Protein AF-A0A3C0GIL1-F1 (afdb_monomer_lite)

pLDDT: mean 95.42, std 4.5, range [62.41, 98.44]

Radius of gyration: 21.6 Å; chains: 1; bounding box: 48×26×58 Å

Foldseek 3Di:
DQQLVVVLVVVLVVLVVVLVVVLVVLVVVLVVLVVVLVVVCVPPDPVCVVVSVVVPPSDPVVSVVVNVVSVVVSVVVSVVVNVVSVVDDDDDDDD

Sequence (95 aa):
MDAKKKLSESSNGEISRLFKMMLIMVEDMKKDHDFHYEKLYENIPQEYHKIIDTANHFTPQKVNWIRKRILDVGNESIRNLGSEIDNYTVSFVFN

Structure (mmCIF, N/CA/C/O backbone):
data_AF-A0A3C0GIL1-F1
#
_entry.id   AF-A0A3C0GIL1-F1
#
loop_
_atom_site.group_PDB
_atom_site.id
_atom_site.type_symbol
_atom_site.label_atom_id
_atom_site.label_alt_id
_atom_site.label_comp_id
_atom_site.label_asym_id
_atom_site.label_entity_id
_atom_site.label_seq_id
_atom_site.pdbx_PDB_ins_code
_atom_site.Cartn_x
_atom_site.Cartn_y
_atom_site.Cartn_z
_atom_site.occupancy
_atom_site.B_iso_or_equiv
_atom_site.auth_seq_id
_atom_site.auth_comp_id
_atom_site.auth_asym_id
_atom_site.auth_atom_id
_atom_site.pdbx_PDB_model_num
ATOM 1 N N . MET A 1 1 ? 25.167 5.638 -21.542 1.00 62.41 1 MET A N 1
ATOM 2 C CA . MET A 1 1 ? 24.011 5.849 -20.644 1.00 62.41 1 MET A CA 1
ATOM 3 C C . MET A 1 1 ? 22.895 4.963 -21.167 1.00 62.41 1 MET A C 1
ATOM 5 O O . MET A 1 1 ? 22.585 5.078 -22.343 1.00 62.41 1 MET A O 1
ATOM 9 N N . ASP A 1 2 ? 22.381 4.034 -20.366 1.00 88.81 2 ASP A N 1
ATOM 10 C CA . ASP A 1 2 ? 21.349 3.085 -20.803 1.00 88.81 2 ASP A CA 1
ATOM 11 C C . ASP A 1 2 ? 19.960 3.712 -20.595 1.00 88.81 2 ASP A C 1
ATOM 13 O O . ASP A 1 2 ? 19.538 3.947 -19.459 1.00 88.81 2 ASP A O 1
ATOM 17 N N . ALA A 1 3 ? 19.288 4.053 -21.699 1.00 93.25 3 ALA A N 1
ATOM 18 C CA . ALA A 1 3 ? 17.986 4.716 -21.676 1.00 93.25 3 ALA A CA 1
ATOM 19 C C . ALA A 1 3 ? 16.891 3.826 -21.080 1.00 93.25 3 ALA A C 1
ATOM 21 O O . ALA A 1 3 ? 16.045 4.313 -20.331 1.00 93.25 3 ALA A O 1
ATOM 22 N N . LYS A 1 4 ? 16.951 2.519 -21.354 1.00 94.38 4 LYS A N 1
ATOM 23 C CA . LYS A 1 4 ? 16.005 1.527 -20.840 1.00 94.38 4 LYS A CA 1
ATOM 24 C C . LYS A 1 4 ? 16.152 1.379 -19.333 1.00 94.38 4 LYS A C 1
ATOM 26 O O . LYS A 1 4 ? 15.166 1.475 -18.605 1.00 94.38 4 LYS A O 1
ATOM 31 N N . LYS A 1 5 ? 17.394 1.245 -18.856 1.00 93.31 5 LYS A N 1
ATOM 32 C CA . LYS A 1 5 ? 17.692 1.190 -17.421 1.00 93.31 5 LYS A CA 1
ATOM 33 C C . LYS A 1 5 ? 17.217 2.450 -16.696 1.00 93.31 5 LYS A C 1
ATOM 35 O O . LYS A 1 5 ? 16.546 2.342 -15.676 1.00 93.31 5 LYS A O 1
ATOM 40 N N . LYS A 1 6 ? 17.504 3.637 -17.245 1.00 94.69 6 LYS A N 1
ATOM 41 C CA . LYS A 1 6 ? 17.092 4.912 -16.635 1.00 94.69 6 LYS A CA 1
ATOM 42 C C . LYS A 1 6 ? 15.568 5.061 -16.566 1.00 94.69 6 LYS A C 1
ATOM 44 O O . LYS A 1 6 ? 15.055 5.537 -15.555 1.00 94.69 6 LYS A O 1
ATOM 49 N N . LEU A 1 7 ? 14.852 4.646 -17.613 1.00 94.75 7 LEU A N 1
ATOM 50 C CA . LEU A 1 7 ? 13.388 4.631 -17.621 1.00 94.75 7 LEU A CA 1
ATOM 51 C C . LEU A 1 7 ? 12.841 3.683 -16.545 1.00 94.75 7 LEU A C 1
ATOM 53 O O . LEU A 1 7 ? 12.022 4.102 -15.734 1.00 94.75 7 LEU A O 1
ATOM 57 N N . SER A 1 8 ? 13.348 2.447 -16.489 1.00 95.00 8 SER A N 1
ATOM 58 C CA . SER A 1 8 ? 12.935 1.445 -15.496 1.00 95.00 8 SER A CA 1
ATOM 59 C C . SER A 1 8 ? 13.159 1.926 -14.058 1.00 95.00 8 SER A C 1
ATOM 61 O O . SER A 1 8 ? 12.244 1.882 -13.239 1.00 95.00 8 SER A O 1
ATOM 63 N N . GLU A 1 9 ? 14.341 2.471 -13.752 1.00 95.69 9 GLU A N 1
ATOM 64 C CA . GLU A 1 9 ? 14.652 3.022 -12.426 1.00 95.69 9 GLU A CA 1
ATOM 65 C C . GLU A 1 9 ? 13.706 4.167 -12.041 1.00 95.69 9 GLU A C 1
ATOM 67 O O . GLU A 1 9 ? 13.159 4.169 -10.936 1.00 95.69 9 GLU A O 1
ATOM 72 N N . SER A 1 10 ? 13.468 5.111 -12.958 1.00 96.25 10 SER A N 1
ATOM 73 C CA . SER A 1 10 ? 12.564 6.238 -12.716 1.00 96.25 10 SER A CA 1
ATOM 74 C C . SER A 1 10 ? 11.130 5.769 -12.476 1.00 96.25 10 SER A C 1
ATOM 76 O O . SER A 1 10 ? 10.487 6.209 -11.524 1.00 96.25 10 SER A O 1
ATOM 78 N N . SER A 1 11 ? 10.618 4.8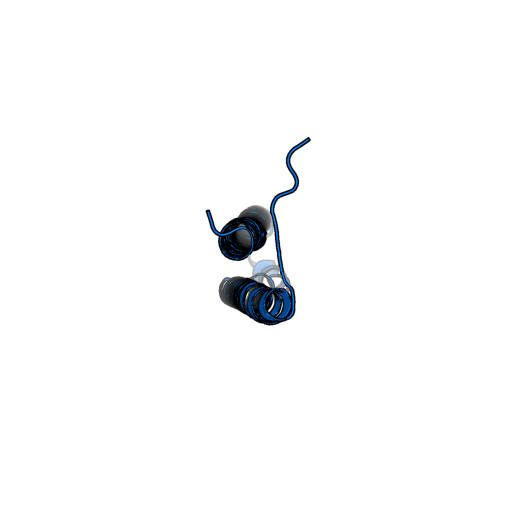64 -13.310 1.00 96.44 11 SER A N 1
ATOM 79 C CA . SER A 1 11 ? 9.250 4.369 -13.183 1.00 96.44 11 SER A CA 1
ATOM 80 C C . SER A 1 11 ? 9.055 3.519 -11.926 1.00 96.44 11 SER A C 1
ATOM 82 O O . SER A 1 11 ? 8.055 3.687 -11.229 1.00 96.44 11 SER A O 1
ATOM 84 N N . ASN A 1 12 ? 10.025 2.672 -11.568 1.00 97.19 12 ASN A N 1
ATOM 85 C CA . ASN A 1 12 ? 9.995 1.912 -10.315 1.00 97.19 12 ASN A CA 1
ATOM 86 C C . ASN A 1 12 ? 10.005 2.836 -9.092 1.00 97.19 12 ASN A C 1
ATOM 88 O O . ASN A 1 12 ? 9.327 2.557 -8.098 1.00 97.19 12 ASN A O 1
ATOM 92 N N . GLY A 1 13 ? 10.746 3.946 -9.169 1.00 97.81 13 GLY A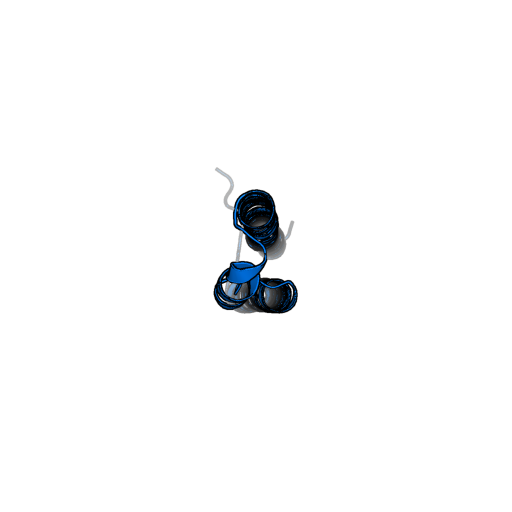 N 1
ATOM 93 C CA . GLY A 1 13 ? 10.743 5.002 -8.160 1.00 97.81 13 GLY A CA 1
ATOM 94 C C . GLY A 1 13 ? 9.360 5.627 -7.973 1.00 97.81 13 GLY A C 1
ATOM 95 O O . GLY A 1 13 ? 8.869 5.688 -6.844 1.00 97.81 13 GLY A O 1
ATOM 96 N N . GLU A 1 14 ? 8.696 6.017 -9.063 1.00 98.00 14 GLU A N 1
ATOM 97 C CA . GLU A 1 14 ? 7.354 6.610 -9.001 1.00 98.00 14 GLU A CA 1
ATOM 98 C C . GLU A 1 14 ? 6.286 5.613 -8.526 1.00 98.00 14 GLU A C 1
ATOM 100 O O . GLU A 1 14 ? 5.472 5.957 -7.668 1.00 98.00 14 GLU A O 1
ATOM 105 N N . ILE A 1 15 ? 6.326 4.352 -8.979 1.00 97.56 15 ILE A N 1
ATOM 106 C CA . ILE A 1 15 ? 5.430 3.297 -8.468 1.00 97.56 15 ILE A CA 1
ATOM 107 C C . ILE A 1 15 ? 5.652 3.102 -6.963 1.00 97.56 15 ILE A C 1
ATOM 109 O O . ILE A 1 15 ? 4.694 3.041 -6.189 1.00 97.56 15 ILE A O 1
ATOM 113 N N . SER A 1 16 ? 6.917 3.066 -6.529 1.00 98.00 16 SER A N 1
ATOM 114 C CA . SER A 1 16 ? 7.275 2.944 -5.113 1.00 98.00 16 SER A CA 1
ATOM 115 C C . SER A 1 16 ? 6.754 4.094 -4.273 1.00 98.00 16 SER A C 1
ATOM 117 O O . SER A 1 16 ? 6.241 3.893 -3.171 1.00 98.00 16 SER A O 1
ATOM 119 N N . ARG A 1 17 ? 6.880 5.315 -4.786 1.00 98.12 17 ARG A N 1
ATOM 120 C CA . ARG A 1 17 ? 6.360 6.512 -4.138 1.00 98.12 17 ARG A CA 1
ATOM 121 C C . ARG A 1 17 ? 4.838 6.451 -4.015 1.00 98.12 17 ARG A C 1
ATOM 123 O O . ARG A 1 17 ? 4.319 6.733 -2.936 1.00 98.12 17 ARG A O 1
ATOM 130 N N . LEU A 1 18 ? 4.145 6.015 -5.067 1.00 98.12 18 LEU A N 1
ATOM 131 C CA . LEU A 1 18 ? 2.691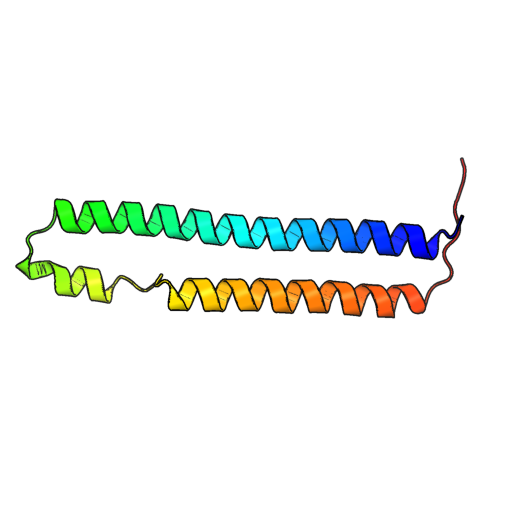 5.901 -5.087 1.00 98.12 18 LEU A CA 1
ATOM 132 C C . LEU A 1 18 ? 2.169 4.949 -4.003 1.00 98.12 18 LEU A C 1
ATOM 134 O O . LEU A 1 18 ? 1.339 5.353 -3.188 1.00 98.12 18 LEU A O 1
ATOM 138 N N . PHE A 1 19 ? 2.663 3.707 -3.933 1.00 96.62 19 PHE A N 1
ATOM 139 C CA . PHE A 1 19 ? 2.143 2.774 -2.926 1.00 96.62 19 PHE A CA 1
ATOM 140 C C . PHE A 1 19 ? 2.573 3.152 -1.502 1.00 96.62 19 PHE A C 1
ATOM 142 O O . PHE A 1 19 ? 1.828 2.904 -0.556 1.00 96.62 19 PHE A O 1
ATOM 149 N N . LYS A 1 20 ? 3.724 3.815 -1.316 1.00 97.94 20 LYS A N 1
ATOM 150 C CA . LYS A 1 20 ? 4.100 4.391 -0.012 1.00 97.94 20 LYS A CA 1
ATOM 151 C C . LYS A 1 20 ? 3.129 5.489 0.419 1.00 97.94 20 LYS A C 1
ATOM 153 O O . LYS A 1 20 ? 2.726 5.507 1.577 1.00 97.94 20 LYS A O 1
ATOM 158 N N . MET A 1 21 ? 2.703 6.356 -0.501 1.00 98.44 21 MET A N 1
ATOM 159 C CA . MET A 1 21 ? 1.658 7.350 -0.228 1.00 98.44 21 MET A CA 1
ATOM 160 C C . MET A 1 21 ? 0.329 6.682 0.137 1.00 98.44 21 MET A C 1
ATOM 162 O O . MET A 1 21 ? -0.326 7.116 1.079 1.00 98.44 21 MET A O 1
ATOM 166 N N . MET A 1 22 ? -0.043 5.584 -0.527 1.00 98.31 22 MET A N 1
ATOM 167 C CA . MET A 1 22 ? -1.227 4.801 -0.145 1.00 98.31 22 MET A CA 1
ATOM 168 C C . MET A 1 22 ?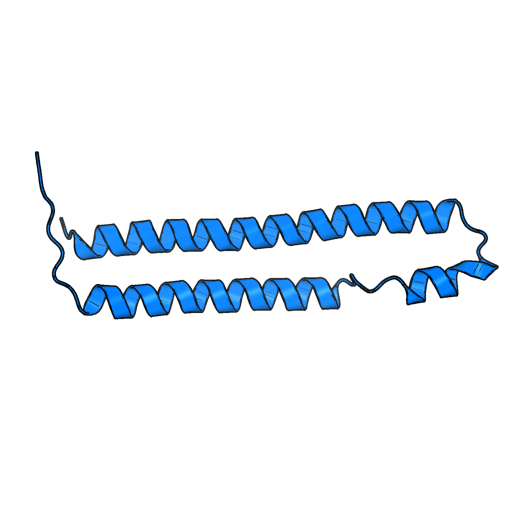 -1.125 4.224 1.272 1.00 98.31 22 MET A C 1
ATOM 170 O O . MET A 1 22 ? -2.107 4.256 2.009 1.00 98.31 22 MET A O 1
ATOM 174 N N . LEU A 1 23 ? 0.051 3.735 1.682 1.00 98.19 23 LEU A N 1
ATOM 175 C CA . LEU A 1 23 ? 0.268 3.263 3.054 1.00 98.19 23 LEU A CA 1
ATOM 176 C C . LEU A 1 23 ? 0.090 4.383 4.084 1.00 98.19 23 LEU A C 1
ATOM 178 O O . LEU A 1 23 ? -0.558 4.149 5.101 1.00 98.19 23 LEU A O 1
ATOM 182 N N . ILE A 1 24 ? 0.618 5.578 3.803 1.00 98.25 24 ILE A N 1
ATOM 183 C CA . ILE A 1 24 ? 0.454 6.759 4.664 1.00 98.25 24 ILE A CA 1
ATOM 184 C C . ILE A 1 24 ? -1.029 7.127 4.782 1.00 98.25 24 ILE A C 1
ATOM 186 O O . ILE A 1 24 ? -1.528 7.276 5.890 1.00 98.25 24 ILE A O 1
ATOM 190 N N . MET A 1 25 ? -1.765 7.176 3.665 1.00 98.25 25 MET A N 1
ATOM 191 C CA . MET A 1 25 ? -3.204 7.472 3.695 1.00 98.25 25 MET A CA 1
ATOM 192 C C . MET A 1 25 ? -3.981 6.478 4.571 1.00 98.25 25 MET A C 1
ATOM 194 O O . MET A 1 25 ? -4.855 6.882 5.329 1.00 98.25 25 MET A O 1
ATOM 198 N N . VAL A 1 26 ? -3.646 5.185 4.517 1.00 97.75 26 VAL A N 1
ATOM 199 C CA . VAL A 1 26 ? -4.279 4.169 5.376 1.00 97.75 26 VAL A CA 1
ATOM 200 C C . VAL A 1 26 ? -3.945 4.375 6.857 1.00 97.75 26 VAL A C 1
ATOM 202 O O . VAL A 1 26 ? -4.803 4.157 7.713 1.00 97.75 26 VAL A O 1
ATOM 205 N N . GLU A 1 27 ? -2.718 4.786 7.179 1.00 96.94 27 GLU A N 1
ATOM 206 C CA . GLU A 1 27 ? -2.331 5.126 8.554 1.00 96.94 27 GLU A CA 1
ATOM 207 C C . GLU A 1 27 ? -3.091 6.353 9.066 1.00 96.94 27 GLU A C 1
ATOM 209 O O . GLU A 1 27 ? -3.581 6.340 10.194 1.00 96.94 27 GLU A O 1
ATOM 214 N N . ASP A 1 28 ? -3.238 7.383 8.237 1.00 97.88 28 ASP A N 1
ATOM 215 C CA . ASP A 1 28 ? -3.966 8.596 8.604 1.00 97.88 28 ASP A CA 1
ATOM 216 C C . ASP A 1 28 ? -5.464 8.325 8.779 1.00 97.88 28 ASP A C 1
ATOM 218 O O . ASP A 1 28 ? -6.043 8.748 9.778 1.00 97.88 28 ASP A O 1
ATOM 222 N N . MET A 1 29 ? -6.068 7.506 7.909 1.00 97.06 29 MET A N 1
ATOM 223 C CA . MET A 1 29 ? -7.440 7.016 8.100 1.00 97.06 29 MET A CA 1
ATOM 224 C C . MET A 1 29 ? -7.604 6.268 9.429 1.00 97.06 29 MET A C 1
ATOM 226 O O . MET A 1 29 ? -8.653 6.359 10.061 1.00 97.06 29 MET A O 1
ATOM 230 N N . LYS A 1 30 ? -6.589 5.506 9.866 1.00 97.06 30 LYS A N 1
ATOM 231 C CA . LYS A 1 30 ? -6.666 4.764 11.133 1.00 97.06 30 LYS A CA 1
ATOM 232 C C . LYS A 1 30 ? -6.617 5.707 12.324 1.00 97.06 30 LYS A C 1
ATOM 234 O O . LYS A 1 30 ? -7.386 5.519 13.259 1.00 97.06 30 LYS A O 1
ATOM 239 N N . LYS A 1 31 ? -5.751 6.719 12.279 1.00 97.06 31 LYS A N 1
ATOM 240 C CA . LYS A 1 31 ? -5.677 7.743 13.328 1.00 97.06 31 LYS A CA 1
ATOM 241 C C . LYS A 1 31 ? -6.988 8.515 13.448 1.00 97.06 31 LYS A C 1
ATOM 243 O O . LYS A 1 31 ? -7.466 8.705 14.558 1.00 97.06 31 LYS A O 1
ATOM 248 N N . ASP A 1 32 ? -7.565 8.925 12.321 1.00 97.31 32 ASP A N 1
ATOM 249 C CA . ASP A 1 32 ? -8.840 9.646 12.295 1.00 97.31 32 ASP A CA 1
ATOM 250 C C . ASP A 1 32 ? -9.988 8.782 12.843 1.00 97.31 32 ASP A C 1
ATOM 252 O O . ASP A 1 32 ? -10.737 9.207 13.721 1.00 97.31 32 ASP A O 1
ATOM 256 N N . HIS A 1 33 ? -10.051 7.513 12.423 1.00 96.56 33 HIS A N 1
ATOM 257 C CA . HIS A 1 33 ? -10.998 6.538 12.966 1.00 96.56 33 HIS A CA 1
ATOM 258 C C . HIS A 1 33 ? -10.828 6.341 14.477 1.00 96.56 33 HIS A C 1
ATOM 260 O O . HIS A 1 33 ? -11.813 6.370 15.208 1.00 96.56 33 HIS A O 1
ATOM 266 N N . ASP A 1 34 ? -9.599 6.172 14.969 1.00 96.25 34 ASP A N 1
ATOM 267 C CA . ASP A 1 34 ? -9.338 6.002 16.404 1.00 96.25 34 ASP A CA 1
ATOM 268 C C . ASP A 1 34 ? -9.766 7.218 17.211 1.00 96.25 34 ASP A C 1
ATOM 270 O O . ASP A 1 34 ? -10.453 7.074 18.220 1.00 96.25 34 ASP A O 1
ATOM 274 N N . PHE A 1 35 ? -9.428 8.410 16.726 1.00 97.06 35 PHE A N 1
ATOM 275 C CA . PHE A 1 35 ? -9.837 9.668 17.335 1.00 97.06 35 PHE A CA 1
ATOM 276 C C . PHE A 1 35 ? -11.363 9.825 17.372 1.00 97.06 35 PHE A C 1
ATOM 278 O O . PHE A 1 35 ? -11.930 10.305 18.355 1.00 97.06 35 PHE A O 1
ATOM 285 N N . HIS A 1 36 ? -12.062 9.407 16.315 1.00 95.88 36 HIS A N 1
ATOM 286 C CA . HIS A 1 36 ? -13.521 9.392 16.303 1.00 95.88 36 HIS A CA 1
ATOM 287 C C . HIS A 1 36 ? -14.099 8.429 17.337 1.00 95.88 36 HIS A C 1
ATOM 289 O O . HIS A 1 36 ? -15.025 8.801 18.056 1.00 95.88 36 HIS A O 1
ATOM 295 N N . TYR A 1 37 ? -13.555 7.218 17.443 1.00 95.94 37 TYR A N 1
ATOM 296 C CA . TYR A 1 37 ? -14.041 6.232 18.404 1.00 95.94 37 TYR A CA 1
ATOM 297 C C . TYR A 1 37 ? -13.728 6.622 19.848 1.00 95.94 37 TYR A C 1
ATOM 299 O O . TYR A 1 37 ? -14.590 6.447 20.704 1.00 95.94 37 TYR A O 1
ATOM 307 N N . GLU A 1 38 ? -12.568 7.221 20.117 1.00 96.44 38 GLU A N 1
ATOM 308 C CA . GLU A 1 38 ? -12.222 7.778 21.430 1.00 96.44 38 GLU A CA 1
ATOM 309 C C . GLU A 1 38 ? -13.294 8.765 21.908 1.00 96.44 38 GLU A C 1
ATOM 311 O O . GLU A 1 38 ? -13.880 8.573 22.974 1.00 96.44 38 GLU A O 1
ATOM 316 N N . LYS A 1 39 ? -13.681 9.726 21.060 1.00 97.00 39 LYS A N 1
ATOM 317 C CA . LYS A 1 39 ? -14.772 10.662 21.369 1.00 97.00 39 LYS A CA 1
ATOM 318 C C . LYS A 1 39 ? -16.103 9.968 21.646 1.00 97.00 39 LYS A C 1
ATOM 320 O O . LYS A 1 39 ? -16.859 10.428 22.502 1.00 97.00 39 LYS A O 1
ATOM 325 N N . LEU A 1 40 ? -16.423 8.894 20.921 1.00 96.25 40 LEU A N 1
ATOM 326 C CA . LEU A 1 40 ? -17.646 8.127 21.171 1.00 96.25 40 LEU A CA 1
ATOM 327 C C . LEU A 1 40 ? -17.601 7.471 22.555 1.00 96.25 40 LEU A C 1
ATOM 329 O O . LEU A 1 40 ? -18.569 7.588 23.302 1.00 96.25 40 LEU A O 1
ATOM 333 N N . TYR A 1 41 ? -16.487 6.836 22.923 1.00 96.31 41 TYR A N 1
ATOM 334 C CA . TYR A 1 41 ? -16.339 6.211 24.240 1.00 96.31 41 TYR A CA 1
ATOM 335 C C . TYR A 1 41 ? -16.358 7.230 25.387 1.00 96.31 41 TYR A C 1
ATOM 337 O O . TYR A 1 41 ? -16.923 6.933 26.437 1.00 96.31 41 TYR A O 1
ATOM 345 N N . GLU A 1 42 ? -15.797 8.426 25.188 1.00 97.19 42 GLU A N 1
ATOM 346 C CA . GLU A 1 42 ? -15.796 9.505 26.187 1.00 97.19 42 GLU A CA 1
ATOM 347 C C . GLU A 1 42 ? -17.190 10.086 26.458 1.00 97.19 42 GLU A C 1
ATOM 349 O O . GLU A 1 42 ? 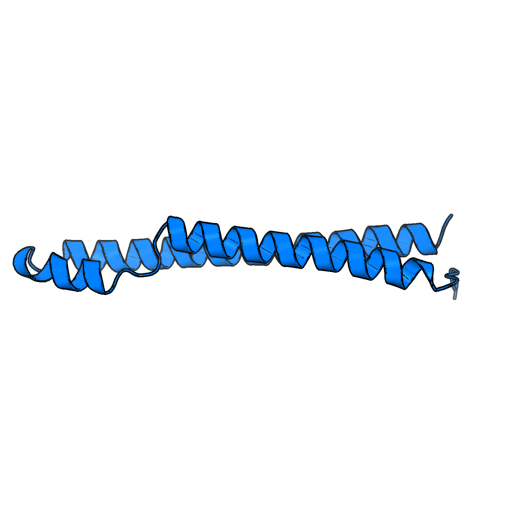-17.487 10.486 27.583 1.00 97.19 42 GLU A O 1
ATOM 354 N N . ASN A 1 43 ? -18.044 10.162 25.432 1.00 97.00 43 ASN A N 1
ATOM 355 C CA . ASN A 1 43 ? -19.301 10.914 25.500 1.00 97.00 43 ASN A CA 1
ATOM 356 C C . ASN A 1 43 ? -20.556 10.032 25.569 1.00 97.00 43 ASN A C 1
ATOM 358 O O . ASN A 1 43 ? -21.638 10.534 25.873 1.00 97.00 43 ASN A O 1
ATOM 362 N N . ILE A 1 44 ? -20.443 8.732 25.287 1.00 96.31 44 ILE A N 1
ATOM 363 C CA . ILE A 1 44 ? -21.568 7.793 25.340 1.00 96.31 44 ILE A CA 1
ATOM 364 C C . ILE A 1 44 ? -21.490 6.963 26.632 1.00 96.31 44 ILE A C 1
ATOM 366 O O . ILE A 1 44 ? -20.413 6.461 26.962 1.00 96.31 44 ILE A O 1
ATOM 370 N N . PRO A 1 45 ? -22.613 6.755 27.352 1.00 97.19 45 PRO A N 1
ATOM 371 C CA . PRO A 1 45 ? -22.636 5.915 28.547 1.00 97.19 45 PRO A CA 1
ATOM 372 C C . PRO A 1 45 ? -22.115 4.493 28.299 1.00 97.19 45 PRO A C 1
ATOM 374 O O . PRO A 1 45 ? -22.410 3.872 27.274 1.00 97.19 45 PRO A O 1
ATOM 377 N N . GLN A 1 46 ? -21.390 3.955 29.284 1.00 96.12 46 GLN A N 1
ATOM 378 C CA . GLN A 1 46 ? -20.684 2.671 29.192 1.00 96.12 46 GLN A CA 1
ATOM 379 C C . GLN A 1 46 ? -21.598 1.483 28.839 1.00 96.12 46 GLN A C 1
ATOM 381 O O . GLN A 1 46 ? -21.172 0.540 28.174 1.00 96.12 46 GLN A O 1
ATOM 386 N N . GLU A 1 47 ? -22.874 1.537 29.225 1.00 96.81 47 GLU A N 1
ATOM 387 C CA . GLU A 1 47 ? -23.883 0.523 28.891 1.00 96.81 47 GLU A CA 1
ATOM 388 C C . GLU A 1 47 ? -24.092 0.332 27.375 1.00 96.81 47 GLU A C 1
ATOM 390 O O . GLU A 1 47 ? -24.437 -0.769 26.941 1.00 96.81 47 GLU A O 1
ATOM 395 N N . TYR A 1 48 ? -23.804 1.354 26.559 1.00 96.12 48 TYR A N 1
ATOM 396 C CA . TYR A 1 48 ? -23.917 1.299 25.097 1.00 96.12 48 TYR A CA 1
ATOM 397 C C . TYR A 1 48 ? -22.592 0.999 24.383 1.00 96.12 48 TYR A C 1
ATOM 399 O O . TYR A 1 48 ? -22.590 0.820 23.164 1.00 96.12 48 TYR A O 1
ATOM 407 N N . HIS A 1 49 ? -21.462 0.895 25.095 1.00 95.62 49 HIS A N 1
ATOM 408 C CA . HIS A 1 49 ? -20.140 0.713 24.469 1.00 95.62 49 HIS A CA 1
ATOM 409 C C . HIS A 1 49 ? -20.042 -0.556 23.617 1.00 95.62 49 HIS A C 1
ATOM 411 O O . HIS A 1 49 ? -19.418 -0.525 22.563 1.00 95.62 49 HIS A O 1
ATOM 417 N N . LYS A 1 50 ? -20.762 -1.630 23.967 1.00 95.44 50 LYS A N 1
ATOM 418 C CA . LYS A 1 50 ? -20.825 -2.849 23.134 1.00 95.44 50 LYS A CA 1
ATOM 419 C C . LYS A 1 50 ? -21.329 -2.586 21.709 1.00 95.44 50 LYS A C 1
ATOM 421 O O . LYS A 1 50 ? -20.929 -3.276 20.771 1.00 95.44 50 LYS A O 1
ATOM 426 N N . ILE A 1 51 ? -22.226 -1.614 21.535 1.00 94.94 51 ILE A N 1
ATOM 427 C CA . ILE A 1 51 ? -22.753 -1.234 20.217 1.00 94.94 51 ILE A CA 1
ATOM 428 C C . ILE A 1 51 ? -21.669 -0.491 19.428 1.00 94.94 51 ILE A C 1
ATOM 430 O O . ILE A 1 51 ? -21.480 -0.768 18.244 1.00 94.94 51 ILE A O 1
ATOM 434 N N . ILE A 1 52 ? -20.915 0.387 20.099 1.00 94.81 52 ILE A N 1
ATOM 435 C CA . ILE A 1 52 ? -19.757 1.087 19.527 1.00 94.81 52 ILE A CA 1
ATOM 436 C C . ILE A 1 52 ? -18.709 0.060 19.071 1.00 94.81 52 ILE A C 1
ATOM 438 O O . ILE A 1 52 ? -18.300 0.082 17.914 1.00 94.81 52 ILE A O 1
ATOM 442 N N . ASP A 1 53 ? -18.357 -0.908 19.922 1.00 93.06 53 ASP A N 1
ATOM 443 C CA . ASP A 1 53 ? -17.406 -1.980 19.591 1.00 93.06 53 ASP A CA 1
ATOM 444 C C . ASP A 1 53 ? -17.832 -2.766 18.347 1.00 93.06 53 ASP A C 1
ATOM 446 O O . ASP A 1 53 ? -17.013 -3.086 17.488 1.00 93.06 53 ASP A O 1
ATOM 450 N N . THR A 1 54 ? -19.132 -3.047 18.227 1.00 92.62 54 THR A N 1
ATOM 451 C CA . THR A 1 54 ? -19.694 -3.781 17.085 1.00 92.62 54 THR A CA 1
ATOM 452 C C . THR A 1 54 ? -19.567 -2.987 15.781 1.00 92.62 54 THR A C 1
ATOM 454 O O . THR A 1 54 ? -19.361 -3.573 14.718 1.00 92.62 54 THR A O 1
ATOM 457 N N . ALA A 1 55 ? -19.656 -1.655 15.843 1.00 91.75 55 ALA A N 1
ATOM 458 C CA . ALA A 1 55 ? -19.452 -0.783 14.688 1.00 91.75 55 ALA A CA 1
ATOM 459 C C . ALA A 1 55 ? -17.961 -0.620 14.315 1.00 91.75 55 ALA A C 1
ATOM 461 O O . ALA A 1 55 ? -17.641 -0.312 13.155 1.00 91.75 55 ALA A O 1
ATOM 462 N N . ASN A 1 56 ? -17.046 -0.859 15.266 1.00 92.12 56 ASN A N 1
ATOM 463 C CA . ASN A 1 56 ? -15.605 -0.689 15.096 1.00 92.12 56 ASN A CA 1
ATOM 464 C C . ASN A 1 56 ? -14.981 -1.784 14.214 1.00 92.12 56 ASN A C 1
ATOM 466 O O . ASN A 1 56 ? -14.406 -2.768 14.676 1.00 92.12 56 ASN A O 1
ATOM 470 N N . HIS A 1 57 ? -15.060 -1.590 12.902 1.00 89.31 57 HIS A N 1
ATOM 471 C CA . HIS A 1 57 ? -14.556 -2.540 11.912 1.00 89.31 57 HIS A CA 1
ATOM 472 C C . HIS A 1 57 ? -13.142 -2.211 11.402 1.00 89.31 57 HIS A C 1
ATOM 474 O O . HIS A 1 57 ? -12.508 -3.054 10.757 1.00 89.31 57 HIS A O 1
ATOM 480 N N . PHE A 1 58 ? -12.625 -1.006 11.669 1.00 94.00 58 PHE A N 1
ATOM 481 C CA . PHE A 1 58 ? -11.314 -0.562 11.188 1.00 94.00 58 PHE A CA 1
ATOM 482 C C . PHE A 1 58 ? -10.195 -0.916 12.171 1.00 94.00 58 PHE A C 1
ATOM 484 O O . PHE A 1 58 ? -9.412 -0.089 12.629 1.00 94.00 58 PHE A O 1
ATOM 491 N N . THR A 1 59 ? -10.133 -2.201 12.510 1.00 93.69 59 THR A N 1
ATOM 492 C CA . THR A 1 59 ? -9.215 -2.744 13.512 1.00 93.69 59 THR A CA 1
ATOM 493 C C . THR A 1 59 ? -7.759 -2.760 13.025 1.00 93.69 59 THR A C 1
ATOM 495 O O . THR A 1 59 ? -7.502 -2.746 11.815 1.00 93.69 59 THR A O 1
ATOM 498 N N . PRO A 1 60 ? -6.766 -2.874 13.931 1.00 94.31 60 PRO A N 1
ATOM 499 C CA . PRO A 1 60 ? -5.361 -3.044 13.544 1.00 94.31 60 PRO A CA 1
ATOM 500 C C . PRO A 1 60 ? -5.130 -4.218 12.578 1.00 94.31 60 PRO A C 1
ATOM 502 O O . PRO A 1 60 ? -4.321 -4.125 11.655 1.00 94.31 60 PRO A O 1
ATOM 505 N N . GLN A 1 61 ? -5.874 -5.315 12.741 1.00 95.81 61 GLN A N 1
ATOM 506 C CA . GLN A 1 61 ? -5.812 -6.476 11.853 1.00 95.81 61 GLN A CA 1
ATOM 507 C C . GLN A 1 61 ? -6.305 -6.120 10.446 1.00 95.81 61 GLN A C 1
ATOM 509 O O . GLN A 1 61 ? -5.665 -6.491 9.459 1.00 95.81 61 GLN A O 1
ATOM 514 N N . LYS A 1 62 ? -7.408 -5.364 10.342 1.00 95.94 62 LYS A N 1
ATOM 515 C CA . LYS A 1 62 ? -7.937 -4.888 9.059 1.00 95.94 62 LYS A CA 1
ATOM 516 C C . LYS A 1 62 ? -6.950 -3.946 8.370 1.00 95.94 62 LYS A C 1
ATOM 518 O O . LYS A 1 62 ? -6.674 -4.132 7.187 1.00 95.94 62 LYS A O 1
ATOM 523 N N . VAL A 1 63 ? -6.368 -3.003 9.109 1.00 97.25 63 VAL A N 1
ATOM 524 C CA . VAL A 1 63 ? -5.338 -2.082 8.603 1.00 97.25 63 VAL A CA 1
ATOM 525 C C . VAL A 1 63 ? -4.127 -2.850 8.074 1.00 97.25 63 VAL A C 1
ATOM 527 O O . VAL A 1 63 ? -3.702 -2.625 6.944 1.00 97.25 63 VAL A O 1
ATOM 530 N N . ASN A 1 64 ? -3.609 -3.819 8.833 1.00 97.31 64 ASN A N 1
ATOM 531 C CA . ASN A 1 64 ? -2.480 -4.647 8.400 1.00 97.31 64 ASN A CA 1
ATOM 532 C C . ASN A 1 64 ? -2.791 -5.456 7.137 1.00 97.31 64 ASN A C 1
ATOM 534 O O . ASN A 1 64 ? -1.945 -5.562 6.247 1.00 97.31 64 ASN A O 1
ATOM 538 N N . TRP A 1 65 ? -4.010 -5.986 7.022 1.00 97.94 65 TRP A N 1
ATOM 539 C CA . TRP A 1 65 ? -4.454 -6.670 5.811 1.00 97.94 65 TRP A CA 1
ATOM 540 C C . TRP A 1 65 ? -4.469 -5.734 4.591 1.00 97.94 65 TRP A C 1
ATOM 542 O O . TRP A 1 65 ? -3.976 -6.115 3.527 1.00 97.94 65 TRP A O 1
ATOM 552 N N . ILE A 1 66 ? -4.960 -4.497 4.745 1.00 98.06 66 ILE A N 1
ATOM 553 C CA . ILE A 1 66 ? -4.955 -3.484 3.674 1.00 98.06 66 ILE A CA 1
ATOM 554 C C . ILE A 1 66 ? -3.518 -3.107 3.293 1.00 98.06 66 ILE A C 1
ATOM 556 O O . ILE A 1 66 ? -3.183 -3.096 2.110 1.00 98.06 66 ILE A O 1
ATOM 560 N N . ARG A 1 67 ? -2.644 -2.861 4.276 1.00 98.25 67 ARG A N 1
ATOM 561 C CA . ARG A 1 67 ? -1.224 -2.539 4.043 1.00 98.25 67 ARG A CA 1
ATOM 562 C C . ARG A 1 67 ? -0.520 -3.626 3.239 1.00 98.25 67 ARG A C 1
ATOM 564 O O . ARG A 1 67 ? 0.167 -3.320 2.268 1.00 98.25 67 ARG A O 1
ATOM 571 N N . LYS A 1 68 ? -0.727 -4.893 3.613 1.00 98.25 68 LYS A N 1
ATOM 572 C CA . LYS A 1 68 ? -0.189 -6.035 2.868 1.00 98.25 68 LYS A CA 1
ATOM 573 C C . LYS A 1 68 ? -0.684 -6.025 1.422 1.00 98.25 68 LYS A C 1
ATOM 575 O O . LYS A 1 68 ? 0.124 -6.137 0.511 1.00 98.25 68 LYS A O 1
ATOM 580 N N . ARG A 1 69 ? -1.986 -5.807 1.208 1.00 98.44 69 ARG A N 1
ATOM 581 C CA . ARG A 1 69 ? -2.564 -5.738 -0.141 1.00 98.44 69 ARG A CA 1
ATOM 582 C C . ARG A 1 69 ? -1.939 -4.627 -0.991 1.00 98.44 69 ARG A C 1
ATOM 584 O O . ARG A 1 69 ? -1.642 -4.869 -2.154 1.00 98.44 69 ARG A O 1
ATOM 591 N N . ILE A 1 70 ? -1.726 -3.441 -0.418 1.00 98.44 70 ILE A N 1
ATOM 592 C CA . ILE A 1 70 ? -1.079 -2.309 -1.104 1.00 98.44 70 ILE A CA 1
ATOM 593 C C . ILE A 1 70 ? 0.350 -2.673 -1.524 1.00 98.44 70 ILE A C 1
ATOM 595 O O . ILE A 1 70 ? 0.735 -2.427 -2.665 1.00 98.44 70 ILE A O 1
ATOM 599 N N . LEU A 1 71 ? 1.125 -3.286 -0.625 1.00 98.12 71 LEU A N 1
ATOM 600 C CA . LEU A 1 71 ? 2.490 -3.728 -0.921 1.00 98.12 71 LEU A CA 1
ATOM 601 C C . LEU A 1 71 ? 2.522 -4.816 -1.997 1.00 98.12 71 LEU A C 1
ATOM 603 O O . LEU A 1 71 ? 3.345 -4.741 -2.906 1.00 98.12 71 LEU A O 1
ATOM 607 N N . ASP A 1 72 ? 1.625 -5.800 -1.916 1.00 98.38 72 ASP A N 1
ATOM 608 C CA . ASP A 1 72 ? 1.534 -6.887 -2.894 1.00 98.38 72 ASP A CA 1
ATOM 609 C C . ASP A 1 72 ? 1.275 -6.324 -4.304 1.00 98.38 72 ASP A C 1
ATOM 611 O O . ASP A 1 72 ? 2.019 -6.636 -5.236 1.00 98.38 72 ASP A O 1
ATOM 615 N N . VAL A 1 73 ? 0.300 -5.415 -4.440 1.00 98.06 73 VAL A N 1
ATOM 616 C CA . VAL A 1 73 ? -0.031 -4.747 -5.714 1.00 98.06 73 VAL A CA 1
ATOM 617 C C . VAL A 1 73 ? 1.117 -3.858 -6.205 1.00 98.06 73 VAL A C 1
ATOM 619 O O . VAL A 1 73 ? 1.433 -3.856 -7.396 1.00 98.06 73 VAL A O 1
ATOM 622 N N . GLY A 1 74 ? 1.774 -3.116 -5.311 1.00 97.69 74 GLY A N 1
ATOM 623 C CA . GLY A 1 74 ? 2.925 -2.281 -5.664 1.00 97.69 74 GLY A CA 1
ATOM 624 C C . GLY A 1 74 ? 4.098 -3.101 -6.209 1.00 97.69 74 GLY A C 1
ATOM 625 O O . GLY A 1 74 ? 4.661 -2.771 -7.254 1.00 97.69 74 GLY A O 1
ATOM 626 N N . ASN A 1 75 ? 4.420 -4.213 -5.547 1.00 97.38 75 ASN A N 1
ATOM 627 C CA . ASN A 1 75 ? 5.486 -5.125 -5.967 1.00 97.38 75 ASN A CA 1
ATOM 628 C C . ASN A 1 75 ? 5.154 -5.846 -7.281 1.00 97.38 75 ASN A C 1
ATOM 630 O O . ASN A 1 75 ? 6.031 -6.057 -8.118 1.00 97.38 75 ASN A O 1
ATOM 634 N N . GLU A 1 76 ? 3.896 -6.243 -7.477 1.00 98.12 76 GLU A N 1
ATOM 635 C CA . GLU A 1 76 ? 3.421 -6.788 -8.749 1.00 98.12 76 GLU A CA 1
ATOM 636 C C . GLU A 1 76 ? 3.536 -5.763 -9.881 1.00 98.12 76 GLU A C 1
ATOM 638 O O . GLU A 1 76 ? 4.058 -6.092 -10.942 1.00 98.12 76 GLU A O 1
ATOM 643 N N . SER A 1 77 ? 3.167 -4.505 -9.631 1.00 97.62 77 SER A N 1
ATOM 644 C CA . SER A 1 77 ? 3.255 -3.430 -10.628 1.00 97.62 77 SER A CA 1
ATOM 645 C C . SER A 1 77 ? 4.694 -3.183 -11.094 1.00 97.62 77 SER A C 1
ATOM 647 O O . SER A 1 77 ? 4.932 -3.053 -12.293 1.00 97.62 77 SER A O 1
ATOM 649 N N . ILE A 1 78 ? 5.664 -3.180 -10.170 1.00 97.75 78 ILE A N 1
ATOM 650 C CA . ILE A 1 78 ? 7.097 -3.058 -10.497 1.00 97.75 78 ILE A CA 1
ATOM 651 C C . ILE A 1 78 ? 7.566 -4.231 -11.364 1.00 97.75 78 ILE A C 1
ATOM 653 O O . ILE A 1 78 ? 8.246 -4.026 -12.369 1.00 97.75 78 ILE A O 1
ATOM 657 N N . ARG A 1 79 ? 7.197 -5.466 -10.996 1.00 97.00 79 ARG A N 1
ATOM 658 C CA . ARG A 1 79 ? 7.577 -6.661 -11.766 1.00 97.00 79 ARG A CA 1
ATOM 659 C C . ARG A 1 79 ? 6.988 -6.635 -13.172 1.00 97.00 79 ARG A C 1
ATOM 661 O O . ARG A 1 79 ? 7.732 -6.820 -14.129 1.00 97.00 79 ARG A O 1
ATOM 668 N N . ASN A 1 80 ? 5.693 -6.348 -13.288 1.00 96.75 80 ASN A N 1
ATOM 669 C CA . ASN A 1 80 ? 4.995 -6.300 -14.570 1.00 96.75 80 ASN A CA 1
ATOM 670 C C . ASN A 1 80 ? 5.581 -5.221 -15.481 1.00 96.75 80 ASN A C 1
ATOM 672 O O . ASN A 1 80 ? 5.826 -5.486 -16.653 1.00 96.75 80 ASN A O 1
ATOM 676 N N . LEU A 1 81 ? 5.872 -4.033 -14.941 1.00 95.62 81 LEU A N 1
ATOM 677 C CA . LEU A 1 81 ? 6.517 -2.978 -15.715 1.00 95.62 81 LEU A CA 1
ATOM 678 C C . LEU A 1 81 ? 7.915 -3.392 -16.186 1.00 95.62 81 LEU A C 1
ATOM 680 O O . LEU A 1 81 ? 8.260 -3.134 -17.334 1.00 95.62 81 LEU A O 1
ATOM 684 N N . GLY A 1 82 ? 8.715 -4.023 -15.322 1.00 94.00 82 GLY A N 1
ATOM 685 C CA . GLY A 1 82 ? 10.037 -4.523 -15.697 1.00 94.00 82 GLY A CA 1
ATOM 686 C C . GLY A 1 82 ? 9.963 -5.498 -16.873 1.00 94.00 82 GLY A C 1
ATOM 687 O O . GLY A 1 82 ? 10.617 -5.278 -17.890 1.00 94.00 82 GLY A O 1
ATOM 688 N N . SER A 1 83 ? 9.101 -6.513 -16.764 1.00 95.06 83 SER A N 1
ATOM 689 C CA . SER A 1 83 ? 8.866 -7.490 -17.834 1.00 95.06 83 SER A CA 1
ATOM 690 C C . SER A 1 83 ? 8.347 -6.849 -19.121 1.00 95.06 83 SER A C 1
ATOM 692 O O . SER A 1 83 ? 8.727 -7.269 -20.209 1.00 95.06 83 SER A O 1
ATOM 694 N N . GLU A 1 84 ? 7.503 -5.824 -19.011 1.00 94.62 84 GLU A N 1
ATOM 695 C CA . GLU A 1 84 ? 6.963 -5.117 -20.169 1.00 94.62 84 GLU A CA 1
ATOM 696 C C . GLU A 1 84 ? 8.033 -4.261 -20.854 1.00 94.62 84 GLU A C 1
ATOM 698 O O . GLU A 1 84 ? 8.212 -4.361 -22.063 1.00 94.62 84 GLU A O 1
ATOM 703 N N . ILE A 1 85 ? 8.812 -3.481 -20.095 1.00 94.31 85 ILE A N 1
ATOM 704 C CA . ILE A 1 85 ? 9.938 -2.686 -20.613 1.00 94.31 85 ILE A CA 1
ATOM 705 C C . ILE A 1 85 ? 10.938 -3.582 -21.350 1.00 94.31 85 ILE A C 1
ATOM 707 O O . ILE A 1 85 ? 11.496 -3.169 -22.372 1.00 94.31 85 ILE A O 1
ATOM 711 N N . ASP A 1 86 ? 11.148 -4.811 -20.871 1.00 93.38 86 ASP A N 1
ATOM 712 C CA . ASP A 1 86 ? 12.052 -5.770 -21.495 1.00 93.38 86 ASP A CA 1
ATOM 713 C C . ASP A 1 86 ? 11.699 -6.088 -22.956 1.00 93.38 86 ASP A C 1
ATOM 715 O O . ASP A 1 86 ? 12.621 -6.273 -23.755 1.00 93.38 86 ASP A O 1
ATOM 719 N N . ASN A 1 87 ? 10.427 -5.966 -23.341 1.00 95.44 87 ASN A N 1
ATOM 720 C CA . ASN A 1 87 ? 9.939 -6.179 -24.706 1.00 95.44 87 ASN A CA 1
ATOM 721 C C . ASN A 1 87 ? 10.249 -5.024 -25.681 1.00 95.44 87 ASN A C 1
ATOM 723 O O . ASN A 1 87 ? 10.027 -5.167 -26.884 1.00 95.44 87 ASN A O 1
ATOM 727 N N . TYR A 1 88 ? 10.782 -3.892 -25.204 1.00 94.12 88 TYR A N 1
ATOM 728 C CA . TYR A 1 88 ? 11.035 -2.704 -26.026 1.00 94.12 88 TYR A CA 1
ATOM 729 C C . TYR A 1 88 ? 12.522 -2.348 -26.139 1.00 94.12 88 TYR A C 1
ATOM 731 O O . TYR A 1 88 ? 13.336 -2.594 -25.241 1.00 94.12 88 TYR A O 1
ATOM 739 N N . THR A 1 89 ? 12.866 -1.687 -27.247 1.00 93.81 89 THR A N 1
ATOM 740 C CA . THR A 1 89 ? 14.126 -0.948 -27.396 1.00 93.81 89 THR A CA 1
ATOM 741 C C . THR A 1 89 ? 13.870 0.513 -27.045 1.00 93.81 89 THR A C 1
ATOM 743 O O . THR A 1 89 ? 12.957 1.127 -27.590 1.00 93.81 89 THR A O 1
ATOM 746 N N . VAL A 1 90 ? 14.670 1.072 -26.136 1.00 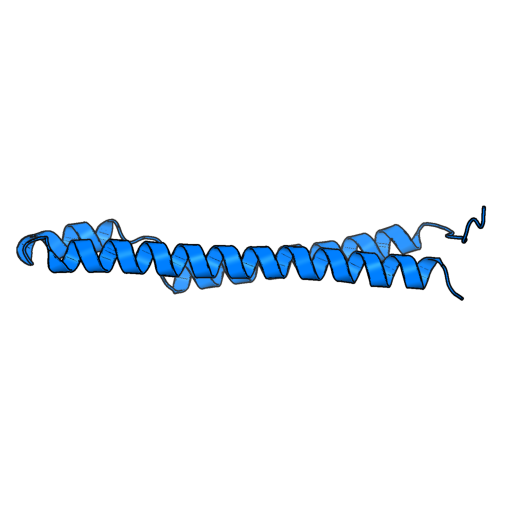93.19 90 VAL A N 1
ATOM 747 C CA . VAL A 1 90 ? 14.511 2.447 -25.645 1.00 93.19 90 VAL A CA 1
ATOM 748 C C . VAL A 1 90 ? 15.780 3.231 -25.955 1.00 93.19 90 VAL A C 1
ATOM 750 O O . VAL A 1 90 ? 16.884 2.779 -25.651 1.00 93.19 90 VAL A O 1
ATOM 753 N N . SER A 1 91 ? 15.623 4.417 -26.533 1.00 94.00 91 SER A N 1
ATOM 754 C CA . SER A 1 91 ? 16.713 5.332 -26.871 1.00 94.00 91 SER A CA 1
ATOM 755 C C . SER A 1 91 ? 16.385 6.748 -26.411 1.00 94.00 91 SER A C 1
ATOM 757 O O . SER A 1 91 ? 15.222 7.146 -26.387 1.00 94.00 91 SER A O 1
ATOM 759 N N . PHE A 1 92 ? 17.409 7.529 -26.067 1.00 93.06 92 PHE A N 1
ATOM 760 C CA . PHE A 1 92 ? 17.228 8.954 -25.805 1.00 93.06 92 PHE A CA 1
ATOM 761 C C . PHE A 1 92 ? 16.959 9.707 -27.109 1.00 93.06 92 PHE A C 1
ATOM 763 O O . PHE A 1 92 ? 17.610 9.447 -28.120 1.00 93.06 92 PHE A O 1
ATOM 770 N N . VAL A 1 93 ? 16.039 10.667 -27.054 1.00 92.25 93 VAL A N 1
ATOM 771 C CA . VAL A 1 93 ? 15.843 11.672 -28.100 1.00 92.25 93 VAL A CA 1
ATOM 772 C C . VAL A 1 93 ? 16.310 12.999 -27.519 1.00 92.25 93 VAL A C 1
ATOM 774 O O . VAL A 1 93 ? 15.776 13.450 -26.506 1.00 92.25 93 VAL A O 1
ATOM 777 N N . PHE A 1 94 ? 17.348 13.579 -28.115 1.00 90.44 94 PHE A N 1
ATOM 778 C CA . PHE A 1 94 ? 17.858 14.893 -27.741 1.00 90.44 94 PHE A CA 1
ATOM 779 C C . PHE A 1 94 ? 17.337 15.896 -28.769 1.00 90.44 94 PHE A C 1
ATOM 781 O O . PHE A 1 94 ? 17.634 15.750 -29.955 1.00 90.44 94 PHE A O 1
ATOM 788 N N . ASN A 1 95 ? 16.538 16.855 -28.303 1.00 75.75 95 ASN A N 1
ATOM 789 C CA . ASN A 1 95 ? 16.091 18.008 -29.084 1.00 75.75 95 ASN A CA 1
ATOM 790 C C . ASN A 1 95 ? 16.969 19.216 -28.771 1.00 75.75 95 ASN A C 1
ATOM 792 O O . ASN A 1 95 ? 17.381 19.333 -27.592 1.00 75.75 95 ASN A O 1
#

Secondary structure (DSSP, 8-state):
--HHHHHHHHHHHHHHHHHHHHHHHHHHHHHHHHHHHHHHHHHS-GGGHHHHHHH----HHHHHHHHHHHHHHHHHHHHHHHHHHHTS-------